Protein AF-A0A6N6PI12-F1 (afdb_monomer_lite)

Secondary structure (DSSP, 8-state):
------------S-TT------HHHHHHHHHHHHTTPPPBHHHHHHHH-S-SEEEEEEEE-SSS-EEEEEEEEEEETTEEEEEEEETTEE-SPPPPTTSPP-S--------PPP---

Sequence (117 aa):
MPASVLFLTLIVGLSACGPRVTNRNIDALNAQIDSGRTLSIKEVESILGQPTRKEARHIEQQTVRELPLVRYAYAQDGQEVELHFIDGKLQNRAVRFGEKAPETAPLKMKAKPEAEK

Structure (mmCIF, N/CA/C/O backbone):
data_AF-A0A6N6PI12-F1
#
_entry.id   AF-A0A6N6PI12-F1
#
loop_
_atom_site.group_PDB
_atom_site.id
_atom_site.type_symbol
_atom_site.label_atom_id
_atom_site.label_alt_id
_atom_site.label_comp_id
_atom_site.label_asym_id
_atom_site.label_entity_id
_atom_site.label_seq_id
_atom_site.pdbx_PDB_ins_code
_atom_site.Cartn_x
_atom_site.Cartn_y
_atom_site.Cartn_z
_atom_site.occupancy
_atom_site.B_iso_or_equiv
_atom_site.auth_seq_id
_atom_site.auth_comp_id
_atom_site.auth_asym_id
_atom_site.auth_atom_id
_atom_site.pdbx_PDB_model_num
ATOM 1 N N . MET A 1 1 ? -42.031 29.393 37.750 1.00 43.47 1 MET A N 1
ATOM 2 C CA . MET A 1 1 ? -42.316 28.830 36.413 1.00 43.47 1 MET A CA 1
ATOM 3 C C . MET A 1 1 ? -40.993 28.385 35.805 1.00 43.47 1 MET A C 1
ATOM 5 O O . MET A 1 1 ? -40.026 29.123 35.957 1.00 43.47 1 MET A O 1
ATOM 9 N N . PRO A 1 2 ? -40.916 27.150 35.287 1.00 49.66 2 PRO A N 1
ATOM 10 C CA . PRO A 1 2 ? -39.669 26.440 35.018 1.00 49.66 2 PRO A CA 1
ATOM 11 C C . PRO A 1 2 ? -39.138 26.710 33.603 1.00 49.66 2 PRO A C 1
ATOM 13 O O . PRO A 1 2 ? -39.833 27.283 32.773 1.00 49.66 2 PRO A O 1
ATOM 16 N N . ALA A 1 3 ? -37.948 26.169 33.337 1.00 49.19 3 ALA A N 1
ATOM 17 C CA . ALA A 1 3 ? -37.440 25.840 32.004 1.00 49.19 3 ALA A CA 1
ATOM 18 C C . ALA A 1 3 ? -36.829 26.987 31.182 1.00 49.19 3 ALA A C 1
ATOM 20 O O . ALA A 1 3 ? -37.225 27.232 30.047 1.00 49.19 3 ALA A O 1
ATOM 21 N N . SER A 1 4 ? -35.769 27.608 31.704 1.00 54.84 4 SER A N 1
ATOM 22 C CA . SER A 1 4 ? -34.815 28.326 30.852 1.00 54.84 4 SER A CA 1
ATOM 23 C C . SER A 1 4 ? -33.584 27.466 30.571 1.00 54.84 4 SER A C 1
ATOM 25 O O . SER A 1 4 ? -32.688 27.339 31.397 1.00 54.84 4 SER A O 1
ATOM 27 N N . VAL A 1 5 ? -33.585 26.916 29.354 1.00 58.25 5 VAL A N 1
ATOM 28 C CA . VAL A 1 5 ? -32.420 26.783 28.467 1.00 58.25 5 VAL A CA 1
ATOM 29 C C . VAL A 1 5 ? -31.285 25.877 28.966 1.00 58.25 5 VAL A C 1
ATOM 31 O O . VAL A 1 5 ? -30.187 26.319 29.283 1.00 58.25 5 VAL A O 1
ATOM 34 N N . LEU A 1 6 ? -31.532 24.567 28.942 1.00 52.59 6 LEU A N 1
ATOM 35 C CA . LEU A 1 6 ? -30.508 23.524 29.069 1.00 52.59 6 LEU A CA 1
ATOM 36 C C . LEU A 1 6 ? -30.448 22.753 27.738 1.00 52.59 6 LEU A C 1
ATOM 38 O O . LEU A 1 6 ? -30.899 21.619 27.641 1.00 52.59 6 LEU A O 1
ATOM 42 N N . PHE A 1 7 ? -30.015 23.419 26.662 1.00 51.41 7 PHE A N 1
ATOM 43 C CA . PHE A 1 7 ? -29.993 22.829 25.314 1.00 51.41 7 PHE A CA 1
ATOM 44 C C . PHE A 1 7 ? -28.861 23.423 24.457 1.00 51.41 7 PHE A C 1
ATOM 46 O O . PHE A 1 7 ? -29.105 24.058 23.439 1.00 51.41 7 PHE A O 1
ATOM 53 N N . LEU A 1 8 ? -27.598 23.287 24.883 1.00 53.69 8 LEU A N 1
ATOM 54 C CA . LEU A 1 8 ? -26.463 23.756 24.067 1.00 53.69 8 LEU A CA 1
ATOM 55 C C . LEU A 1 8 ? -25.168 22.939 24.231 1.00 53.69 8 LEU A C 1
ATOM 57 O O . LEU A 1 8 ? -24.076 23.494 24.206 1.00 53.69 8 LEU A O 1
ATOM 61 N N . THR A 1 9 ? -25.262 21.618 24.413 1.00 54.91 9 THR A N 1
ATOM 62 C CA . THR A 1 9 ? -24.078 20.748 24.605 1.00 54.91 9 THR A CA 1
ATOM 63 C C . THR A 1 9 ? -24.017 19.525 23.683 1.00 54.91 9 THR A C 1
ATOM 65 O O . THR A 1 9 ? -23.199 18.641 23.911 1.00 54.91 9 THR A O 1
ATOM 68 N N . LEU A 1 10 ? -24.822 19.457 22.614 1.00 53.62 10 LEU A N 1
ATOM 69 C CA . LEU A 1 10 ? -24.953 18.238 21.798 1.00 53.62 10 LEU A CA 1
ATOM 70 C C . LEU A 1 10 ? -24.531 18.384 20.321 1.00 53.62 10 LEU A C 1
ATOM 72 O O . LEU A 1 10 ? -25.182 17.821 19.448 1.00 53.62 10 LEU A O 1
ATOM 76 N N . ILE A 1 11 ? -23.470 19.140 20.004 1.00 58.47 11 ILE A N 1
ATOM 77 C CA . ILE A 1 11 ? -22.948 19.229 18.616 1.00 58.47 11 ILE A CA 1
ATOM 78 C C . ILE A 1 11 ? -21.410 19.163 18.561 1.00 58.47 11 ILE A C 1
ATOM 80 O O . ILE A 1 11 ? -20.760 19.918 17.846 1.00 58.47 11 ILE A O 1
ATOM 84 N N . VAL A 1 12 ? -20.792 18.247 19.308 1.00 58.78 12 VAL A N 1
ATOM 85 C CA . VAL A 1 12 ? -19.371 17.909 19.111 1.00 58.78 12 VAL A CA 1
ATOM 86 C C . VAL A 1 12 ? -19.248 16.392 19.086 1.00 58.78 12 VAL A C 1
ATOM 88 O O . VAL A 1 12 ? -19.198 15.762 20.135 1.00 58.78 12 VAL A O 1
ATOM 91 N N . GLY A 1 13 ? -19.260 15.772 17.903 1.00 54.62 13 GLY A N 1
ATOM 92 C CA . GLY A 1 13 ? -19.120 14.312 17.862 1.00 54.62 13 GLY A CA 1
ATOM 93 C C . GLY A 1 13 ? -19.041 13.598 16.517 1.00 54.62 13 GLY A C 1
ATOM 94 O O . GLY A 1 13 ? -19.068 12.375 16.530 1.00 54.62 13 GLY A O 1
ATOM 95 N N . LEU A 1 14 ? -18.962 14.278 15.364 1.00 53.06 14 LEU A N 1
ATOM 96 C CA . LEU A 1 14 ? -19.047 13.578 14.065 1.00 53.06 14 LEU A CA 1
ATOM 97 C C . LEU A 1 14 ? -17.933 13.886 13.052 1.00 53.06 14 LEU A C 1
ATOM 99 O O . LEU A 1 14 ? -17.950 13.345 11.951 1.00 53.06 14 LEU A O 1
ATOM 103 N N . SER A 1 15 ? -16.906 14.658 13.408 1.00 51.28 15 SER A N 1
ATOM 104 C CA . SER A 1 15 ? -15.856 15.041 12.446 1.00 51.28 15 SER A CA 1
ATOM 105 C C . SER A 1 15 ? -14.732 14.007 12.247 1.00 51.28 15 SER A C 1
ATOM 107 O O . SER A 1 15 ? -13.728 14.333 11.626 1.00 51.28 15 SER A O 1
ATOM 109 N N . ALA A 1 16 ? -14.864 12.769 12.740 1.00 53.25 16 ALA A N 1
ATOM 110 C CA . ALA A 1 16 ? -13.831 11.728 12.599 1.00 53.25 16 ALA A CA 1
ATOM 111 C C . ALA A 1 16 ? -14.095 10.719 11.457 1.00 53.25 16 ALA A C 1
ATOM 113 O O . ALA A 1 16 ? -13.508 9.640 11.441 1.00 53.25 16 ALA A O 1
ATOM 114 N N . CYS A 1 17 ? -14.961 11.040 10.487 1.00 60.94 17 CYS A N 1
ATOM 115 C CA . CYS A 1 17 ? -15.155 10.225 9.277 1.00 60.94 17 CYS A CA 1
ATOM 116 C C . CYS A 1 17 ? -14.072 10.519 8.224 1.00 60.94 17 CYS A C 1
ATOM 118 O O . CYS A 1 17 ? -14.355 11.034 7.144 1.00 60.94 17 CYS A O 1
ATOM 120 N N . GLY A 1 18 ? -12.814 10.220 8.547 1.00 63.22 18 GLY A N 1
ATOM 121 C CA . GLY A 1 18 ? -11.768 10.113 7.530 1.00 63.22 18 GLY A CA 1
ATOM 122 C C . GLY A 1 18 ? -11.960 8.849 6.677 1.00 63.22 18 GLY A C 1
ATOM 123 O O . GLY A 1 18 ? -12.605 7.900 7.137 1.00 63.22 18 GLY A O 1
ATOM 124 N N . PRO A 1 19 ? -11.423 8.802 5.445 1.00 67.56 19 PRO A N 1
ATOM 125 C CA . PRO A 1 19 ? -11.414 7.579 4.646 1.00 67.56 19 PRO A CA 1
ATOM 126 C C . PRO A 1 19 ? -10.745 6.452 5.442 1.00 67.56 19 PRO A C 1
ATOM 128 O O . PRO A 1 19 ? -9.613 6.591 5.903 1.00 67.56 19 PRO A O 1
ATOM 131 N N . ARG A 1 20 ? -11.482 5.356 5.646 1.00 79.69 20 ARG A N 1
ATOM 132 C CA . ARG A 1 20 ? -11.064 4.231 6.484 1.00 79.69 20 ARG A CA 1
ATOM 133 C C . ARG A 1 20 ? -10.632 3.063 5.604 1.00 79.69 20 ARG A C 1
ATOM 135 O O . ARG A 1 20 ? -11.416 2.576 4.792 1.00 79.69 20 ARG A O 1
ATOM 142 N N . VAL A 1 21 ? -9.406 2.599 5.797 1.00 85.62 21 VAL A N 1
ATOM 143 C CA . VAL A 1 21 ? -8.863 1.394 5.173 1.00 85.62 21 VAL A CA 1
ATOM 144 C C . VAL A 1 21 ? -9.219 0.186 6.030 1.00 85.62 21 VAL A C 1
ATOM 146 O O . VAL A 1 21 ? -8.983 0.146 7.236 1.00 85.62 21 VAL A O 1
ATOM 1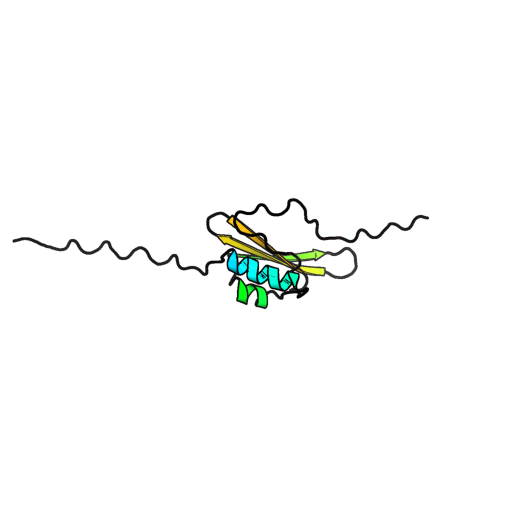49 N N . THR A 1 22 ? -9.809 -0.833 5.418 1.00 87.56 22 THR A N 1
ATOM 150 C CA . THR A 1 22 ? -10.144 -2.078 6.119 1.00 87.56 22 THR A CA 1
ATOM 151 C C . THR A 1 22 ? -9.281 -3.231 5.624 1.00 87.56 22 THR A C 1
ATOM 153 O O . THR A 1 22 ? -8.790 -3.212 4.494 1.00 87.56 22 THR A O 1
ATOM 156 N N . ASN A 1 23 ? -9.161 -4.293 6.426 1.00 87.69 23 ASN A N 1
ATOM 157 C CA . ASN A 1 23 ? -8.500 -5.530 5.992 1.00 87.69 23 ASN A CA 1
ATOM 158 C C . ASN A 1 23 ? -9.140 -6.118 4.725 1.00 87.69 23 ASN A C 1
ATOM 160 O O . ASN A 1 23 ? -8.446 -6.711 3.910 1.00 87.69 23 ASN A O 1
ATOM 164 N N . ARG A 1 24 ? -10.432 -5.862 4.485 1.00 87.06 24 ARG A N 1
ATOM 165 C CA . ARG A 1 24 ? -11.103 -6.259 3.243 1.00 87.06 24 ARG A CA 1
ATOM 166 C C . ARG A 1 24 ? -10.570 -5.507 2.018 1.00 87.06 24 ARG A C 1
ATOM 168 O O . ARG A 1 24 ? -10.480 -6.094 0.944 1.00 87.06 24 ARG A O 1
ATOM 175 N N . ASN A 1 25 ? -10.209 -4.230 2.161 1.00 88.94 25 ASN A N 1
ATOM 176 C CA . ASN A 1 25 ? -9.563 -3.470 1.086 1.00 88.94 25 ASN A CA 1
ATOM 177 C C . ASN A 1 25 ? -8.151 -4.008 0.813 1.00 88.94 25 ASN A C 1
ATOM 179 O O . ASN A 1 25 ? -7.764 -4.158 -0.344 1.00 88.94 25 ASN A O 1
ATOM 183 N N . ILE A 1 26 ? -7.417 -4.353 1.875 1.00 89.88 26 ILE A N 1
ATOM 184 C CA . ILE A 1 26 ? -6.087 -4.977 1.792 1.00 89.88 26 ILE A CA 1
ATOM 185 C C . ILE A 1 26 ? -6.165 -6.337 1.087 1.00 89.88 26 ILE A C 1
ATOM 187 O O . ILE A 1 26 ? -5.352 -6.631 0.216 1.00 89.88 26 ILE A O 1
ATOM 191 N N . ASP A 1 27 ? -7.181 -7.139 1.390 1.00 90.81 27 ASP A N 1
ATOM 192 C CA . ASP A 1 27 ? -7.403 -8.426 0.731 1.00 90.81 27 ASP A CA 1
ATOM 193 C C . ASP A 1 27 ? -7.727 -8.270 -0.752 1.00 90.81 27 ASP A C 1
ATOM 195 O O . ASP A 1 27 ? -7.193 -9.003 -1.582 1.00 90.81 27 ASP A O 1
ATOM 199 N N . ALA A 1 28 ? -8.561 -7.288 -1.102 1.00 89.69 28 ALA A N 1
ATOM 200 C CA . ALA A 1 28 ? -8.874 -6.987 -2.494 1.00 89.69 28 ALA A CA 1
ATOM 201 C C . ALA A 1 28 ? -7.627 -6.539 -3.273 1.00 89.69 28 ALA A C 1
ATOM 203 O O . ALA A 1 28 ? -7.443 -6.943 -4.422 1.00 89.69 28 ALA A O 1
ATOM 204 N N . LEU A 1 29 ? -6.755 -5.747 -2.642 1.00 90.88 29 LEU A N 1
ATOM 205 C CA . LEU A 1 29 ? -5.460 -5.364 -3.199 1.00 90.88 29 LEU A CA 1
ATOM 206 C C . LEU A 1 29 ? -4.566 -6.594 -3.420 1.00 90.88 29 LEU A C 1
ATOM 208 O O . LEU A 1 29 ? -4.058 -6.806 -4.521 1.00 90.88 29 LEU A O 1
ATOM 212 N N . ASN A 1 30 ? -4.401 -7.424 -2.388 1.00 90.50 30 ASN A N 1
ATOM 213 C CA . ASN A 1 30 ? -3.540 -8.603 -2.432 1.00 90.50 30 ASN A CA 1
ATOM 214 C C . ASN A 1 30 ? -4.024 -9.634 -3.456 1.00 90.50 30 ASN A C 1
ATOM 216 O O . ASN A 1 30 ? -3.203 -10.189 -4.177 1.00 90.50 30 ASN A O 1
ATOM 220 N N . ALA A 1 31 ? -5.335 -9.826 -3.609 1.00 89.12 31 ALA A N 1
ATOM 221 C CA . ALA A 1 31 ? -5.891 -10.709 -4.632 1.00 89.12 31 ALA A CA 1
ATOM 222 C C . ALA A 1 31 ? -5.484 -10.287 -6.059 1.00 89.12 31 ALA A C 1
ATOM 224 O O . ALA A 1 31 ? -5.234 -11.138 -6.914 1.00 89.12 31 ALA A O 1
ATOM 225 N N . GLN A 1 32 ? -5.369 -8.980 -6.325 1.00 88.19 32 GLN A N 1
ATOM 226 C CA . GLN A 1 32 ? -4.896 -8.493 -7.624 1.00 88.19 32 GLN A CA 1
ATOM 227 C C . GLN A 1 32 ? -3.398 -8.755 -7.822 1.00 88.19 32 GLN A C 1
ATOM 229 O O . GLN A 1 32 ? -2.998 -9.187 -8.903 1.00 88.19 32 GLN A O 1
ATOM 234 N N . ILE A 1 33 ? -2.580 -8.576 -6.783 1.00 87.44 33 ILE A N 1
ATOM 235 C CA . ILE A 1 33 ? -1.147 -8.912 -6.825 1.00 87.44 33 ILE A CA 1
ATOM 236 C C . ILE A 1 33 ? -0.957 -10.418 -7.058 1.00 87.44 33 ILE A C 1
ATOM 238 O O . ILE A 1 33 ? -0.133 -10.825 -7.875 1.00 87.44 33 ILE A O 1
ATOM 242 N N . ASP A 1 34 ? -1.771 -11.243 -6.402 1.00 86.19 34 ASP A N 1
ATOM 243 C CA . ASP A 1 34 ? -1.716 -12.707 -6.478 1.00 86.19 34 ASP A CA 1
ATOM 244 C C . ASP A 1 34 ? -2.134 -13.247 -7.842 1.00 86.19 34 ASP A C 1
ATOM 246 O O . ASP A 1 34 ? -1.637 -14.284 -8.276 1.00 86.19 34 ASP A O 1
ATOM 250 N N . SER A 1 35 ?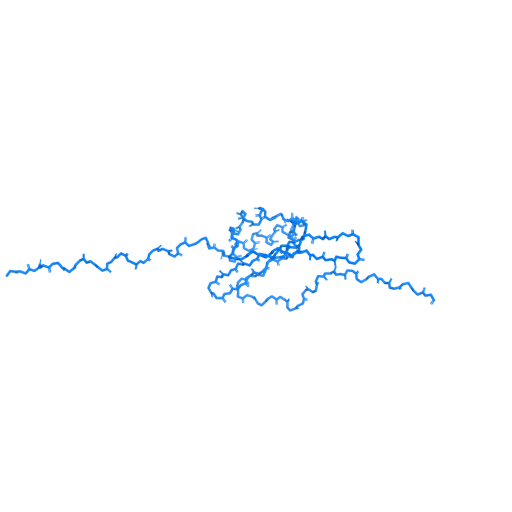 -2.969 -12.498 -8.565 1.00 87.06 35 SER A N 1
ATOM 251 C CA . SER A 1 35 ? -3.269 -12.764 -9.975 1.00 87.06 35 SER A CA 1
ATOM 252 C C . SER A 1 35 ? -2.103 -12.443 -10.927 1.00 87.06 35 SER A C 1
ATOM 254 O O . SER A 1 35 ? -2.227 -12.617 -12.137 1.00 87.06 35 SER A O 1
ATOM 256 N N . GLY A 1 36 ? -0.969 -11.964 -10.401 1.00 81.81 36 GLY A N 1
ATOM 257 C CA . GLY A 1 36 ? 0.219 -11.587 -11.167 1.00 81.81 36 GLY A CA 1
ATOM 258 C C . GLY A 1 36 ? 0.174 -10.167 -11.732 1.00 81.81 36 GLY A C 1
ATOM 259 O O . GLY A 1 36 ? 1.039 -9.803 -12.530 1.00 81.81 36 GLY A O 1
ATOM 260 N N . ARG A 1 37 ? -0.811 -9.344 -11.345 1.00 85.75 37 ARG A N 1
ATOM 261 C CA . ARG A 1 37 ? -0.890 -7.946 -11.787 1.00 85.75 37 ARG A CA 1
ATOM 262 C C . ARG A 1 37 ? 0.001 -7.067 -10.923 1.00 85.75 37 ARG A C 1
ATOM 264 O O . ARG A 1 37 ? -0.012 -7.138 -9.699 1.00 85.75 37 ARG A O 1
ATOM 271 N N . THR A 1 38 ? 0.741 -6.178 -11.571 1.00 86.25 38 THR A N 1
ATOM 272 C CA . THR A 1 38 ? 1.459 -5.107 -10.884 1.00 86.25 38 THR A CA 1
ATOM 273 C C . THR A 1 38 ? 0.572 -3.874 -10.813 1.00 86.25 38 THR A C 1
ATOM 275 O O . THR A 1 38 ? 0.124 -3.392 -11.850 1.00 86.25 38 THR A O 1
ATOM 278 N N . LEU A 1 39 ? 0.333 -3.364 -9.607 1.00 90.06 39 LEU A N 1
ATOM 279 C CA . LEU A 1 39 ? -0.549 -2.220 -9.389 1.00 90.06 39 LEU A CA 1
ATOM 280 C C . LEU A 1 39 ? 0.233 -0.911 -9.381 1.00 90.06 39 LEU A C 1
ATOM 282 O O . LEU A 1 39 ? 1.287 -0.802 -8.749 1.00 90.06 39 LEU A O 1
ATOM 286 N N . SER A 1 40 ? -0.298 0.088 -10.072 1.00 91.50 40 SER A N 1
ATOM 287 C CA . SER A 1 40 ? 0.193 1.460 -10.023 1.00 91.50 40 SER A CA 1
ATOM 288 C C . SER A 1 40 ? -0.280 2.181 -8.762 1.00 91.50 40 SER A C 1
ATOM 290 O O . SER A 1 40 ? -1.289 1.818 -8.159 1.00 91.50 40 SER A O 1
ATOM 292 N N . ILE A 1 41 ? 0.407 3.265 -8.396 1.00 89.44 41 ILE A N 1
ATOM 293 C CA . ILE A 1 41 ? 0.024 4.131 -7.265 1.00 89.44 41 ILE A CA 1
ATOM 294 C C . ILE A 1 41 ? -1.462 4.525 -7.317 1.00 89.44 41 ILE A C 1
ATOM 296 O O . ILE A 1 41 ? -2.160 4.416 -6.314 1.00 89.44 41 ILE A O 1
ATOM 300 N N . LYS A 1 42 ? -1.966 4.924 -8.492 1.00 90.12 42 LYS A N 1
ATOM 301 C CA . LYS A 1 42 ? -3.364 5.351 -8.657 1.00 90.12 42 LYS A CA 1
ATOM 302 C C . LYS A 1 42 ? -4.360 4.209 -8.455 1.00 90.12 42 LYS A C 1
ATOM 304 O O . LYS A 1 42 ? -5.433 4.427 -7.904 1.00 90.12 42 LYS A O 1
ATOM 309 N N . GLU A 1 43 ? -4.016 2.997 -8.887 1.00 90.25 43 GLU A N 1
ATOM 310 C CA . GLU A 1 43 ? -4.859 1.818 -8.658 1.00 90.25 43 GLU A CA 1
ATOM 311 C C . GLU A 1 43 ? -4.915 1.477 -7.169 1.00 90.25 43 GLU A C 1
ATOM 313 O O . GLU A 1 43 ? -5.996 1.226 -6.641 1.00 90.25 43 GLU A O 1
ATOM 318 N N . VAL A 1 44 ? -3.786 1.562 -6.461 1.00 90.75 44 VAL A N 1
ATOM 319 C CA . VAL A 1 44 ? -3.769 1.379 -5.004 1.00 90.75 44 VAL A CA 1
ATOM 320 C C . VAL A 1 44 ? -4.604 2.450 -4.303 1.00 90.75 44 VAL A C 1
ATOM 322 O O . VAL A 1 44 ? -5.437 2.112 -3.464 1.00 90.75 44 VAL A O 1
ATOM 325 N N . GLU A 1 45 ? -4.456 3.721 -4.684 1.00 90.56 45 GLU A N 1
ATOM 326 C CA . GLU A 1 45 ? -5.269 4.825 -4.155 1.00 90.56 45 GLU A CA 1
ATOM 327 C C . GLU A 1 45 ? -6.764 4.636 -4.445 1.00 90.56 45 GLU A C 1
ATOM 329 O O . GLU A 1 45 ? -7.597 5.021 -3.630 1.00 90.56 45 GLU A O 1
ATOM 334 N N . SER A 1 46 ? -7.132 3.997 -5.559 1.00 89.94 46 SER A N 1
ATOM 335 C CA . SER A 1 46 ? -8.537 3.690 -5.856 1.00 89.94 46 SER A CA 1
ATOM 336 C C . SER A 1 46 ? -9.130 2.592 -4.961 1.00 89.94 46 SER A C 1
ATOM 338 O O . SER A 1 46 ? -10.339 2.573 -4.743 1.00 89.94 46 SER A O 1
ATOM 340 N N . ILE A 1 47 ? -8.294 1.694 -4.424 1.00 89.06 47 ILE A N 1
ATOM 341 C CA . ILE A 1 47 ? -8.721 0.556 -3.591 1.00 89.06 47 ILE A CA 1
ATOM 342 C C . ILE A 1 47 ? -8.662 0.905 -2.099 1.00 89.06 47 ILE A C 1
ATOM 344 O O . ILE A 1 47 ? -9.576 0.563 -1.343 1.00 89.06 47 ILE A O 1
ATOM 348 N N . LEU A 1 48 ? -7.571 1.547 -1.673 1.00 88.88 48 LEU A N 1
ATOM 349 C CA . LEU A 1 48 ? -7.291 1.875 -0.274 1.00 88.88 48 LEU A CA 1
ATOM 350 C C . LEU A 1 48 ? -7.608 3.333 0.078 1.00 88.88 48 LEU A C 1
ATOM 352 O O . LEU A 1 48 ? -7.677 3.668 1.253 1.00 88.88 48 LEU A O 1
ATOM 356 N N . GLY A 1 49 ? -7.793 4.214 -0.903 1.00 88.12 49 GLY A N 1
ATOM 357 C CA . GLY A 1 49 ? -7.864 5.653 -0.666 1.00 88.12 49 GLY A CA 1
ATOM 358 C C . GLY A 1 49 ? -6.485 6.298 -0.500 1.00 88.12 49 GLY A C 1
ATOM 359 O O . GLY A 1 49 ? -5.435 5.696 -0.760 1.00 88.12 49 GLY A O 1
ATOM 360 N N . GLN A 1 50 ? -6.493 7.563 -0.073 1.00 88.06 50 GLN A N 1
ATOM 361 C CA . GLN A 1 50 ? -5.263 8.323 0.141 1.00 88.06 50 GLN A CA 1
ATOM 362 C C . GLN A 1 50 ? -4.480 7.789 1.351 1.00 88.06 50 GLN A C 1
ATOM 364 O O . GLN A 1 50 ? -5.091 7.461 2.371 1.00 88.06 50 GLN A O 1
ATOM 369 N N . PRO A 1 51 ? -3.140 7.711 1.265 1.00 87.62 51 PRO A N 1
ATOM 370 C CA . PRO A 1 51 ? -2.317 7.297 2.391 1.00 87.62 51 PRO A CA 1
ATOM 371 C C . PRO A 1 51 ? -2.303 8.361 3.488 1.00 87.62 51 PRO A C 1
ATOM 373 O O . PRO A 1 51 ? -2.397 9.559 3.220 1.00 87.62 51 PRO A O 1
ATOM 376 N N . THR A 1 52 ? -2.101 7.928 4.730 1.00 85.94 52 THR A N 1
ATOM 377 C CA . THR A 1 52 ? -1.892 8.835 5.864 1.00 85.94 52 THR A CA 1
ATOM 378 C C . THR A 1 52 ? -0.573 9.591 5.722 1.00 85.94 52 THR A C 1
ATOM 380 O O . THR A 1 52 ? -0.489 10.769 6.065 1.00 85.94 52 THR A O 1
ATOM 383 N N . ARG A 1 53 ? 0.470 8.918 5.218 1.00 84.88 53 ARG A N 1
ATOM 384 C CA . ARG A 1 53 ? 1.786 9.512 4.960 1.00 84.88 53 ARG A CA 1
ATOM 385 C C . ARG A 1 53 ? 2.362 9.020 3.641 1.00 84.88 53 ARG A C 1
ATOM 387 O O . ARG A 1 53 ? 2.192 7.863 3.262 1.00 84.88 53 ARG A O 1
ATOM 394 N N . LYS A 1 54 ? 3.081 9.910 2.961 1.00 86.50 54 LYS A N 1
ATOM 395 C CA . LYS A 1 54 ? 3.776 9.640 1.703 1.00 86.50 54 LYS A CA 1
ATOM 396 C C . LYS A 1 54 ? 5.217 10.118 1.809 1.00 86.50 54 LYS A C 1
ATOM 398 O O . LYS A 1 54 ? 5.452 11.301 2.033 1.00 86.50 54 LYS A O 1
ATOM 403 N N . GLU A 1 55 ? 6.163 9.215 1.582 1.00 84.56 55 GLU A N 1
ATOM 404 C CA . GLU A 1 55 ? 7.584 9.540 1.450 1.00 84.56 55 GLU A CA 1
ATOM 405 C C . GLU A 1 55 ? 8.065 9.169 0.048 1.00 84.56 55 GLU A C 1
ATOM 407 O O . GLU A 1 55 ? 7.882 8.038 -0.389 1.00 84.56 55 GLU A O 1
ATOM 412 N N . ALA A 1 56 ? 8.704 10.097 -0.659 1.00 80.44 56 ALA A N 1
ATOM 413 C CA . ALA A 1 56 ? 9.379 9.810 -1.921 1.00 80.44 56 ALA A CA 1
ATOM 414 C C . ALA A 1 56 ? 10.893 9.908 -1.708 1.00 80.44 56 ALA A C 1
ATOM 416 O O . ALA A 1 56 ? 11.384 10.911 -1.192 1.00 80.44 56 ALA A O 1
ATOM 417 N N . ARG A 1 57 ? 11.628 8.863 -2.084 1.00 75.62 57 ARG A N 1
ATOM 418 C CA . ARG A 1 57 ? 13.092 8.798 -2.040 1.00 75.62 57 ARG A CA 1
ATOM 419 C C . ARG A 1 57 ? 13.613 8.268 -3.369 1.00 75.62 57 ARG A C 1
ATOM 421 O O . ARG A 1 57 ? 12.945 7.484 -4.030 1.00 75.62 57 ARG A O 1
ATOM 428 N N . HIS A 1 58 ? 14.818 8.661 -3.747 1.00 68.44 58 HIS A N 1
ATOM 429 C CA . HIS A 1 58 ? 15.513 8.061 -4.883 1.00 68.44 58 HIS A CA 1
ATOM 430 C C . HIS A 1 58 ? 16.435 6.979 -4.325 1.00 68.44 58 HIS A C 1
ATOM 432 O O . HIS A 1 58 ? 17.175 7.244 -3.377 1.00 68.44 58 HIS A O 1
ATOM 438 N N . ILE A 1 59 ? 16.336 5.749 -4.836 1.00 64.56 59 ILE A N 1
ATOM 439 C CA . ILE A 1 59 ? 17.298 4.699 -4.488 1.00 64.56 59 ILE A CA 1
ATOM 440 C C . ILE A 1 59 ? 18.318 4.633 -5.615 1.00 64.56 59 ILE A C 1
ATOM 442 O O . ILE A 1 59 ? 17.959 4.383 -6.769 1.00 64.56 59 ILE A O 1
ATOM 446 N N . GLU A 1 60 ? 19.588 4.809 -5.269 1.00 55.53 60 GLU A N 1
ATOM 447 C CA . GLU A 1 60 ? 20.688 4.490 -6.167 1.00 55.53 60 GLU A CA 1
ATOM 448 C C . GLU A 1 60 ? 20.814 2.966 -6.262 1.00 55.53 60 GLU A C 1
ATOM 450 O O . GLU A 1 60 ? 21.299 2.294 -5.349 1.00 55.53 60 GLU A O 1
ATOM 455 N N . GLN A 1 61 ? 20.336 2.381 -7.361 1.00 58.84 61 GLN A N 1
ATOM 456 C CA . GLN A 1 61 ? 20.702 1.010 -7.692 1.00 58.84 61 GLN A CA 1
ATOM 457 C C . GLN A 1 61 ? 22.107 1.028 -8.295 1.00 58.84 61 GLN A C 1
ATOM 459 O O . GLN A 1 61 ? 22.354 1.758 -9.252 1.00 58.84 61 GLN A O 1
ATOM 464 N N . GLN A 1 62 ? 23.013 0.182 -7.785 1.00 56.00 62 GLN A N 1
ATOM 465 C CA . GLN A 1 62 ? 24.432 0.083 -8.192 1.00 56.00 62 GLN A CA 1
ATOM 466 C C . GLN A 1 62 ? 24.669 -0.285 -9.677 1.00 56.00 62 GLN A C 1
ATOM 468 O O . GLN A 1 62 ? 25.797 -0.510 -10.103 1.00 56.00 62 GLN A O 1
ATOM 473 N N . THR A 1 63 ? 23.623 -0.306 -10.501 1.00 54.97 63 THR A N 1
ATOM 474 C CA . THR A 1 63 ? 23.690 -0.514 -11.944 1.00 54.97 63 THR A CA 1
ATOM 475 C C . THR A 1 63 ? 22.739 0.466 -12.648 1.00 54.97 63 THR A C 1
ATOM 477 O O . THR A 1 63 ? 21.592 0.157 -12.945 1.00 54.97 63 THR A O 1
ATOM 480 N N . VAL A 1 64 ? 23.265 1.658 -12.947 1.00 55.44 64 VAL A N 1
ATOM 481 C CA . VAL A 1 64 ? 22.905 2.548 -14.075 1.00 55.44 64 VAL A CA 1
ATOM 482 C C . VAL A 1 64 ? 21.606 3.381 -13.995 1.00 55.44 64 VAL A C 1
ATOM 484 O O . VAL A 1 64 ? 21.491 4.333 -14.765 1.00 55.44 64 VAL A O 1
ATOM 487 N N . ARG A 1 65 ? 20.648 3.148 -13.087 1.00 59.69 65 ARG A N 1
ATOM 488 C CA . ARG A 1 65 ? 19.457 4.029 -12.977 1.00 59.69 65 ARG A CA 1
ATOM 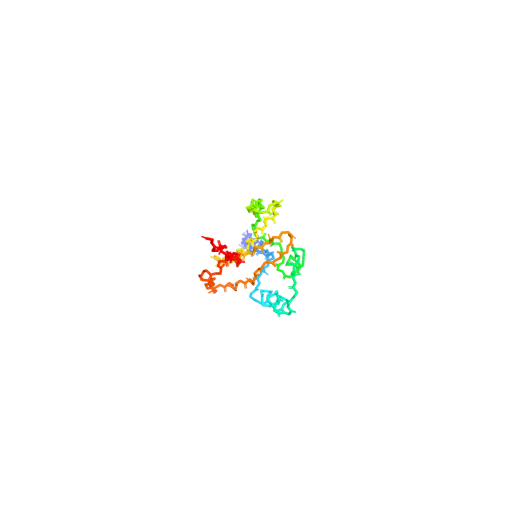489 C C . ARG A 1 65 ? 19.024 4.303 -11.537 1.00 59.69 65 ARG A C 1
ATOM 491 O O . ARG A 1 65 ? 18.738 3.377 -10.784 1.00 59.69 65 ARG A O 1
ATOM 498 N N . GLU A 1 66 ? 18.911 5.586 -11.194 1.00 63.06 66 GLU A N 1
ATOM 499 C CA . GLU A 1 66 ? 18.140 6.050 -10.039 1.00 63.06 66 GLU A CA 1
ATOM 500 C C . GLU A 1 66 ? 16.667 5.707 -10.274 1.00 63.06 66 GLU A C 1
ATOM 502 O O . GLU A 1 66 ? 16.072 6.136 -11.266 1.00 63.06 66 GLU A O 1
ATOM 507 N N . LEU A 1 67 ? 16.078 4.904 -9.387 1.00 72.25 67 LEU A N 1
ATOM 508 C CA . LEU A 1 67 ? 14.654 4.587 -9.455 1.00 72.25 67 LEU A CA 1
ATOM 509 C C . LEU A 1 67 ? 13.905 5.333 -8.348 1.00 72.25 67 LEU A C 1
ATOM 511 O O . LEU A 1 67 ? 14.335 5.299 -7.187 1.00 72.25 67 LEU A O 1
ATOM 515 N N . PRO A 1 68 ? 12.768 5.976 -8.669 1.00 78.12 68 PRO A N 1
ATOM 516 C CA . PRO A 1 68 ? 11.944 6.616 -7.660 1.00 78.12 68 PRO A CA 1
ATOM 517 C C . PRO A 1 68 ? 11.292 5.536 -6.789 1.00 78.12 68 PRO A C 1
ATOM 519 O O . PRO A 1 68 ? 10.491 4.728 -7.271 1.00 78.12 68 PRO A O 1
ATOM 522 N N . LEU A 1 69 ? 11.639 5.532 -5.502 1.00 83.44 69 LEU A N 1
ATOM 523 C CA . LEU A 1 69 ? 10.946 4.797 -4.453 1.00 83.44 69 LEU A CA 1
ATOM 524 C C . LEU A 1 69 ? 9.913 5.714 -3.812 1.00 83.44 69 LEU A C 1
ATOM 526 O O . LEU A 1 69 ? 10.223 6.799 -3.328 1.00 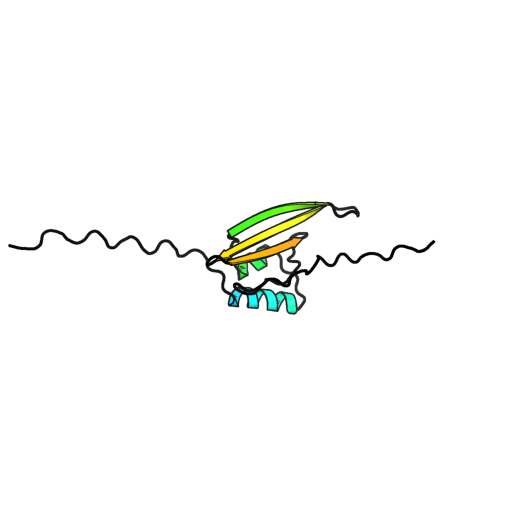83.44 69 LEU A O 1
ATOM 530 N N . VAL A 1 70 ? 8.682 5.242 -3.734 1.00 85.94 70 VAL A N 1
ATOM 531 C CA . VAL A 1 70 ? 7.617 5.916 -3.004 1.00 85.94 70 VAL A CA 1
ATOM 532 C C . VAL A 1 70 ? 7.107 4.968 -1.927 1.00 85.94 70 VAL A C 1
ATOM 534 O O . VAL A 1 70 ? 6.758 3.826 -2.214 1.00 85.94 70 VAL A O 1
ATOM 537 N N . ARG A 1 71 ? 7.088 5.426 -0.676 1.00 88.50 71 ARG A N 1
ATOM 538 C CA . ARG A 1 71 ? 6.549 4.706 0.479 1.00 88.50 71 ARG A CA 1
ATOM 539 C C . ARG A 1 71 ? 5.224 5.339 0.872 1.00 88.50 71 ARG A C 1
ATOM 541 O O . ARG A 1 71 ? 5.166 6.545 1.118 1.00 88.50 71 ARG A O 1
ATOM 548 N N . TYR A 1 72 ? 4.163 4.543 0.892 1.00 89.62 72 TYR A N 1
ATOM 549 C CA . TYR A 1 72 ? 2.848 4.955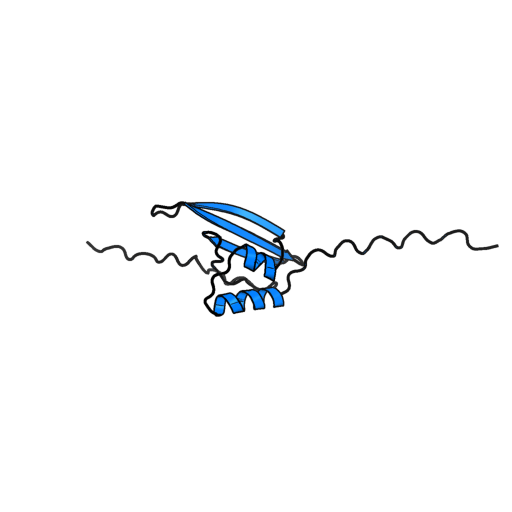 1.379 1.00 89.62 72 TYR A CA 1
ATOM 550 C C . TYR A 1 72 ? 2.606 4.277 2.716 1.00 89.62 72 TYR A C 1
ATOM 552 O O . TYR A 1 72 ? 2.720 3.059 2.801 1.00 89.62 72 TYR A O 1
ATOM 560 N N . ALA A 1 73 ? 2.255 5.055 3.732 1.00 87.94 73 ALA A N 1
ATOM 561 C CA . ALA A 1 73 ? 1.887 4.536 5.037 1.00 87.94 73 ALA A CA 1
ATOM 562 C C . ALA A 1 73 ? 0.408 4.815 5.306 1.00 87.94 73 ALA A C 1
ATOM 564 O O . ALA A 1 73 ? -0.054 5.956 5.200 1.00 87.94 73 ALA A O 1
ATOM 565 N N . TYR A 1 74 ? -0.320 3.765 5.664 1.00 87.81 74 TYR A N 1
ATOM 566 C CA . TYR A 1 74 ? -1.713 3.811 6.083 1.00 87.81 74 TYR A CA 1
ATOM 567 C C . TYR A 1 74 ? -1.755 3.505 7.574 1.00 87.81 74 TYR A C 1
ATOM 569 O O . TYR A 1 74 ? -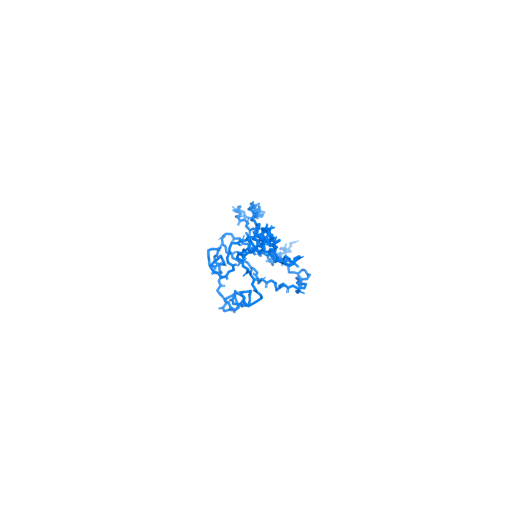1.498 2.373 7.975 1.00 87.81 74 TYR A O 1
ATOM 577 N N . ALA A 1 75 ? -2.043 4.515 8.392 1.00 85.50 75 ALA A N 1
ATOM 578 C CA . ALA A 1 75 ? -2.124 4.372 9.838 1.00 85.50 75 ALA A CA 1
ATOM 579 C C . ALA A 1 75 ? -3.585 4.417 10.287 1.00 85.50 75 ALA A C 1
ATOM 581 O O . ALA A 1 75 ? -4.310 5.367 9.982 1.00 85.50 75 ALA A O 1
ATOM 582 N N . GLN A 1 76 ? -4.016 3.397 11.023 1.00 82.25 76 GLN A N 1
ATOM 583 C CA . GLN A 1 76 ? -5.377 3.285 11.517 1.00 82.25 76 GLN A CA 1
ATOM 584 C C . GLN A 1 76 ? -5.424 2.537 12.845 1.00 82.25 76 GLN A C 1
ATOM 586 O O . GLN A 1 76 ? -4.762 1.518 13.006 1.00 82.25 76 GLN A O 1
ATOM 591 N N . ASP A 1 77 ? -6.199 3.052 13.803 1.00 80.75 77 ASP A N 1
ATOM 592 C CA . ASP A 1 77 ? -6.400 2.426 15.119 1.00 80.75 77 ASP A CA 1
ATOM 593 C C . ASP A 1 77 ? -5.073 2.080 15.849 1.00 80.75 77 ASP A C 1
ATOM 595 O O . ASP A 1 77 ? -4.976 1.094 16.575 1.00 80.75 77 ASP A O 1
ATOM 599 N N . GLY A 1 78 ? -4.025 2.892 15.640 1.00 80.00 78 GLY A N 1
ATOM 600 C CA . GLY A 1 78 ? -2.688 2.695 16.221 1.00 80.00 78 GLY A CA 1
ATOM 601 C C . GLY A 1 78 ? -1.803 1.671 15.496 1.00 80.00 78 GLY A C 1
ATOM 602 O O . GLY A 1 78 ? -0.703 1.382 15.960 1.00 80.00 78 GLY A O 1
ATOM 603 N N . GLN A 1 79 ? -2.263 1.134 14.368 1.00 83.56 79 GLN A N 1
ATOM 604 C CA . GLN A 1 79 ? -1.542 0.179 13.528 1.00 83.56 79 GLN A CA 1
ATOM 605 C C . GLN A 1 79 ? -1.170 0.824 12.194 1.00 83.56 79 GLN A C 1
ATOM 607 O O . GLN A 1 79 ? -1.907 1.664 11.686 1.00 83.56 79 GLN A O 1
ATOM 612 N N . GLU A 1 80 ? -0.034 0.435 11.618 1.00 85.00 80 GLU A N 1
ATOM 613 C CA . GLU A 1 80 ? 0.472 1.014 10.373 1.00 85.00 80 GLU A CA 1
ATOM 614 C C . GLU A 1 80 ? 0.754 -0.076 9.338 1.00 85.00 80 GLU A C 1
ATOM 616 O O . GLU A 1 80 ? 1.359 -1.104 9.644 1.00 85.00 80 GLU A O 1
ATOM 621 N N . VAL A 1 81 ? 0.299 0.162 8.109 1.00 87.12 81 VAL A N 1
ATOM 622 C CA . VAL A 1 81 ? 0.571 -0.668 6.936 1.00 87.12 81 VAL A CA 1
ATOM 623 C C . VAL A 1 81 ? 1.377 0.161 5.950 1.00 87.12 81 VAL A C 1
ATOM 625 O O . VAL A 1 81 ? 0.918 1.200 5.473 1.00 87.12 81 VAL A O 1
ATOM 628 N N . GLU A 1 82 ? 2.577 -0.313 5.632 1.00 88.44 82 GLU A N 1
ATOM 629 C CA . GLU A 1 82 ? 3.473 0.331 4.678 1.00 88.44 82 GLU A CA 1
ATOM 630 C C . GLU A 1 82 ? 3.445 -0.377 3.321 1.00 88.44 82 GLU A C 1
ATOM 632 O O . GLU A 1 82 ? 3.527 -1.604 3.234 1.00 88.44 82 GLU A O 1
ATOM 637 N N . LEU A 1 83 ? 3.387 0.409 2.247 1.00 88.94 83 LEU A N 1
ATOM 638 C CA . LEU A 1 83 ? 3.489 -0.045 0.865 1.00 88.94 83 LEU A CA 1
ATOM 639 C C . LEU A 1 83 ? 4.688 0.601 0.185 1.00 88.94 83 LEU A C 1
ATOM 641 O O . LEU A 1 83 ? 4.918 1.805 0.311 1.00 88.94 83 LEU A O 1
ATOM 645 N N . HIS A 1 84 ? 5.419 -0.195 -0.590 1.00 88.62 84 HIS A N 1
ATOM 646 C CA . HIS A 1 84 ? 6.585 0.254 -1.341 1.00 88.62 84 HIS A CA 1
ATOM 647 C C . HIS A 1 84 ? 6.321 0.201 -2.840 1.00 88.62 84 HIS A C 1
ATOM 649 O O . HIS A 1 84 ? 6.008 -0.854 -3.399 1.00 88.62 84 HIS A O 1
ATOM 655 N N . PHE A 1 85 ? 6.511 1.343 -3.490 1.00 88.19 85 PHE A N 1
ATOM 656 C CA . PHE A 1 85 ? 6.420 1.502 -4.929 1.00 88.19 85 PHE A CA 1
ATOM 657 C C . PHE A 1 85 ? 7.798 1.812 -5.491 1.00 88.19 85 PHE A C 1
ATOM 659 O O . PHE A 1 85 ? 8.439 2.752 -5.036 1.00 88.19 85 PHE A O 1
ATOM 666 N N . ILE A 1 86 ? 8.231 1.071 -6.502 1.00 85.62 86 ILE A N 1
ATOM 667 C CA . ILE A 1 86 ? 9.443 1.372 -7.273 1.00 85.62 86 ILE A CA 1
ATOM 668 C C . ILE A 1 86 ? 8.994 1.607 -8.708 1.00 85.62 86 ILE A C 1
ATOM 670 O O . ILE A 1 86 ? 8.213 0.812 -9.231 1.00 85.62 86 ILE A O 1
ATOM 674 N N . ASP A 1 87 ? 9.431 2.711 -9.319 1.00 84.38 87 ASP A N 1
ATOM 675 C CA . ASP A 1 87 ? 9.014 3.092 -10.680 1.00 84.38 87 ASP A CA 1
ATOM 676 C C . ASP A 1 87 ? 7.476 3.182 -10.822 1.00 84.38 87 ASP A C 1
ATOM 678 O O . ASP A 1 87 ? 6.861 2.730 -11.786 1.00 84.38 87 ASP A O 1
ATOM 682 N N . GLY A 1 88 ? 6.815 3.689 -9.772 1.00 84.00 88 GLY A N 1
ATOM 683 C CA . GLY A 1 88 ? 5.356 3.840 -9.714 1.00 84.00 88 GLY A CA 1
ATOM 684 C C . GLY A 1 88 ? 4.560 2.540 -9.544 1.00 84.00 88 GLY A C 1
ATOM 685 O O . GLY A 1 88 ? 3.328 2.588 -9.570 1.00 84.00 88 GLY A O 1
ATOM 686 N N . LYS A 1 89 ? 5.234 1.401 -9.348 1.00 87.38 89 LYS A N 1
ATOM 687 C CA . LYS A 1 89 ? 4.643 0.060 -9.258 1.00 87.38 89 LYS A CA 1
ATOM 688 C C . LYS A 1 89 ? 4.810 -0.551 -7.873 1.00 87.38 89 LYS A C 1
ATOM 690 O O . LYS A 1 89 ? 5.924 -0.578 -7.346 1.00 87.38 89 LYS A O 1
ATOM 695 N N . LEU A 1 90 ? 3.721 -1.080 -7.320 1.00 88.31 90 LEU A N 1
ATOM 696 C CA . LEU A 1 90 ? 3.704 -1.772 -6.035 1.00 88.31 90 LEU A CA 1
ATOM 697 C C . LEU A 1 90 ? 4.561 -3.041 -6.105 1.00 88.31 90 LEU A C 1
ATOM 699 O O . LEU A 1 90 ? 4.375 -3.870 -6.994 1.00 88.31 90 LEU A O 1
ATOM 703 N N . GLN A 1 91 ? 5.504 -3.174 -5.175 1.00 84.38 91 GLN A N 1
ATOM 704 C CA . GLN A 1 91 ? 6.494 -4.254 -5.201 1.00 84.38 91 GLN A CA 1
ATOM 705 C C . GLN A 1 91 ? 6.084 -5.479 -4.384 1.00 84.38 91 GLN A C 1
ATOM 707 O O . GLN A 1 91 ? 6.430 -6.598 -4.749 1.00 84.38 91 GLN A O 1
ATOM 712 N N . ASN A 1 92 ? 5.353 -5.275 -3.285 1.00 79.81 92 ASN A N 1
ATOM 713 C CA . ASN A 1 92 ? 5.055 -6.314 -2.303 1.00 79.81 92 ASN A CA 1
ATOM 714 C C . ASN A 1 92 ? 3.573 -6.317 -1.916 1.00 79.81 92 ASN A C 1
ATOM 716 O O . ASN A 1 92 ? 2.875 -5.313 -2.067 1.00 79.81 92 ASN A O 1
ATOM 720 N N . ARG A 1 93 ? 3.124 -7.453 -1.367 1.00 84.69 93 ARG A N 1
ATOM 721 C CA . ARG A 1 93 ? 1.815 -7.576 -0.718 1.00 84.69 93 ARG A CA 1
ATOM 722 C C . ARG A 1 93 ? 1.704 -6.620 0.466 1.00 84.69 93 ARG A C 1
ATOM 724 O O . ARG A 1 93 ? 2.673 -6.402 1.193 1.00 84.69 93 ARG A O 1
ATOM 731 N N . ALA A 1 94 ? 0.499 -6.108 0.670 1.00 85.75 94 ALA A N 1
ATOM 732 C CA . ALA A 1 94 ? 0.148 -5.336 1.846 1.00 85.75 94 ALA A CA 1
ATOM 733 C C . ALA A 1 94 ? -0.110 -6.282 3.025 1.00 85.75 94 ALA A C 1
ATOM 735 O O . ALA A 1 94 ? -0.833 -7.271 2.890 1.00 85.75 94 ALA A O 1
ATOM 736 N N . VAL A 1 95 ? 0.468 -5.977 4.183 1.00 86.06 95 VAL A N 1
ATOM 737 C CA . VAL A 1 95 ? 0.191 -6.698 5.433 1.00 86.06 95 VAL A CA 1
ATOM 738 C C . VAL A 1 95 ? -1.127 -6.181 5.999 1.00 86.06 95 VAL A C 1
ATOM 740 O O . VAL A 1 95 ? -1.409 -4.989 5.902 1.00 86.06 95 VAL A O 1
ATOM 743 N N . ARG A 1 96 ? -1.958 -7.059 6.565 1.00 86.25 96 ARG A N 1
ATOM 744 C CA . ARG A 1 96 ? -3.205 -6.639 7.213 1.00 86.25 96 ARG A CA 1
ATOM 745 C C . ARG A 1 96 ? -2.927 -5.872 8.502 1.00 86.25 96 ARG A C 1
ATOM 747 O O . ARG A 1 96 ? -1.944 -6.124 9.197 1.00 86.25 96 ARG A O 1
ATOM 754 N N . PHE A 1 97 ? -3.851 -4.995 8.871 1.00 82.38 97 PHE A N 1
ATOM 755 C CA . PHE A 1 97 ? -3.843 -4.369 10.187 1.00 82.38 97 PHE A CA 1
ATOM 756 C C . PHE A 1 97 ? -3.952 -5.448 11.273 1.00 82.38 97 PHE A C 1
ATOM 758 O O . PHE A 1 97 ? -4.859 -6.286 11.239 1.00 82.38 97 PHE A O 1
ATOM 765 N N . GLY A 1 98 ? -3.000 -5.437 12.210 1.00 77.44 98 GLY A N 1
ATOM 766 C CA . GLY A 1 98 ? -2.919 -6.373 13.334 1.00 77.44 98 GLY A CA 1
ATOM 767 C C . GLY A 1 98 ? -2.121 -7.641 13.051 1.00 77.44 98 GLY A C 1
ATOM 768 O O . GLY A 1 98 ? -1.848 -8.399 13.980 1.00 77.44 98 GLY A O 1
ATOM 769 N N . GLU A 1 99 ? -1.690 -7.852 11.808 1.00 75.81 99 GLU A N 1
ATOM 770 C CA . GLU A 1 99 ? -0.717 -8.886 11.480 1.00 75.81 99 GLU A CA 1
ATOM 771 C C . GLU A 1 99 ? 0.696 -8.307 11.596 1.00 75.81 99 GLU A C 1
ATOM 773 O O . GLU A 1 99 ? 0.974 -7.186 11.165 1.00 75.81 99 GLU A O 1
ATOM 778 N N . LYS A 1 100 ? 1.616 -9.067 12.200 1.00 62.41 100 LYS A N 1
ATOM 779 C CA . LYS A 1 100 ? 3.034 -8.712 12.125 1.00 62.41 100 LYS A CA 1
ATOM 780 C C . LYS A 1 100 ? 3.453 -8.855 10.669 1.00 62.41 100 LYS A C 1
ATOM 782 O O . LYS A 1 100 ? 3.245 -9.915 10.077 1.00 62.41 100 LYS A O 1
ATOM 787 N N . ALA A 1 101 ? 4.049 -7.803 10.107 1.00 58.25 101 ALA A N 1
ATOM 788 C CA . ALA A 1 101 ? 4.734 -7.928 8.831 1.00 58.25 101 ALA A CA 1
ATOM 789 C C . ALA A 1 101 ? 5.689 -9.123 8.921 1.00 58.25 101 ALA A C 1
ATOM 791 O O . ALA A 1 101 ? 6.329 -9.276 9.968 1.00 58.25 101 ALA A O 1
ATOM 792 N N . PRO A 1 102 ? 5.764 -9.990 7.893 1.00 54.78 102 PRO A N 1
ATOM 793 C CA . PRO A 1 102 ? 6.761 -11.042 7.889 1.00 54.78 102 PRO A CA 1
ATOM 794 C C . PRO A 1 102 ? 8.114 -10.363 8.081 1.00 54.78 102 PRO A C 1
ATOM 796 O O . PRO A 1 102 ? 8.545 -9.559 7.251 1.00 54.78 102 PRO A O 1
ATOM 799 N N . GLU A 1 103 ? 8.720 -10.622 9.238 1.00 48.00 103 GLU A N 1
ATOM 800 C CA . GLU A 1 103 ? 10.066 -10.191 9.567 1.00 48.00 103 GLU A CA 1
ATOM 801 C C . GLU A 1 103 ? 10.930 -10.666 8.400 1.00 48.00 103 GLU A C 1
ATOM 803 O O . GLU A 1 103 ? 10.974 -11.856 8.093 1.00 48.00 103 GLU A O 1
ATOM 808 N N . THR A 1 104 ? 11.518 -9.728 7.659 1.00 45.75 104 THR A N 1
ATOM 809 C CA . THR A 1 104 ? 12.324 -9.994 6.459 1.00 45.75 104 THR A CA 1
ATOM 810 C C . THR A 1 104 ? 11.604 -10.684 5.286 1.00 45.75 104 THR A C 1
ATOM 812 O O . THR A 1 104 ? 11.809 -11.856 4.992 1.00 45.75 104 THR A O 1
ATOM 815 N N . ALA A 1 105 ? 10.922 -9.898 4.451 1.00 41.59 105 ALA A N 1
ATOM 816 C CA . ALA A 1 105 ? 11.151 -10.044 3.014 1.00 41.59 105 ALA A CA 1
ATOM 817 C C . ALA A 1 105 ? 12.204 -8.995 2.632 1.00 41.59 105 ALA A C 1
ATOM 819 O O . ALA A 1 105 ? 11.829 -7.856 2.332 1.00 41.59 105 ALA A O 1
ATOM 820 N N . PRO A 1 106 ? 13.519 -9.306 2.687 1.00 42.81 106 PRO A N 1
ATOM 821 C CA . PRO A 1 106 ? 14.475 -8.456 2.003 1.00 42.81 106 PRO A CA 1
ATOM 822 C C . PRO A 1 106 ? 13.952 -8.336 0.575 1.00 42.81 106 PRO A C 1
ATOM 824 O O . PRO A 1 106 ? 13.549 -9.342 -0.023 1.00 42.81 106 PRO A O 1
ATOM 827 N N . LEU A 1 107 ? 13.889 -7.106 0.056 1.00 47.91 107 LEU A N 1
ATOM 828 C CA . LEU A 1 107 ? 13.794 -6.870 -1.382 1.00 47.91 107 LEU A CA 1
ATOM 829 C C . LEU A 1 107 ? 14.641 -7.960 -2.032 1.00 47.91 107 LEU A C 1
ATOM 831 O O . LEU A 1 107 ? 15.816 -8.065 -1.678 1.00 47.91 107 LEU A O 1
ATOM 835 N N . LYS A 1 108 ? 14.043 -8.838 -2.851 1.00 44.66 108 LYS A N 1
ATOM 836 C CA . LYS A 1 108 ? 14.774 -9.901 -3.550 1.00 44.66 108 LYS A CA 1
ATOM 837 C C . LYS A 1 108 ? 15.775 -9.227 -4.495 1.00 44.66 108 LYS A C 1
ATOM 839 O O . LYS A 1 108 ? 15.558 -9.154 -5.700 1.00 44.66 108 LYS A O 1
ATOM 844 N N . MET A 1 109 ? 16.877 -8.717 -3.953 1.00 43.41 109 MET A N 1
ATOM 845 C CA . MET A 1 109 ? 18.116 -8.519 -4.665 1.00 43.41 109 MET A CA 1
ATOM 846 C C . MET A 1 109 ? 18.506 -9.930 -5.056 1.00 43.41 109 MET A C 1
ATOM 848 O O . MET A 1 109 ? 18.886 -10.746 -4.218 1.00 43.41 109 MET A O 1
ATOM 852 N N . LYS A 1 110 ? 18.317 -10.250 -6.335 1.00 42.66 110 LYS A N 1
ATOM 853 C CA . LYS A 1 110 ? 19.026 -11.366 -6.938 1.00 42.66 110 LYS A CA 1
ATOM 854 C C . LYS A 1 110 ? 20.505 -11.058 -6.734 1.00 42.66 110 LYS A C 1
ATOM 856 O O . LYS A 1 110 ? 21.069 -10.269 -7.486 1.00 42.66 110 LYS A O 1
ATOM 861 N N . ALA A 1 111 ? 21.097 -11.611 -5.679 1.00 44.69 111 ALA A N 1
ATOM 862 C CA . ALA A 1 111 ? 22.536 -11.672 -5.545 1.00 44.69 111 ALA A CA 1
ATOM 863 C C . ALA A 1 111 ? 23.035 -12.375 -6.810 1.00 44.69 111 ALA A C 1
ATOM 865 O O . ALA A 1 111 ? 22.710 -13.534 -7.073 1.00 44.69 111 ALA A O 1
ATOM 866 N N . LYS A 1 112 ? 23.694 -11.601 -7.668 1.00 46.06 112 LYS A N 1
ATOM 867 C CA . LYS A 1 112 ? 24.380 -12.104 -8.850 1.00 46.06 112 LYS A CA 1
ATOM 868 C C . LYS A 1 112 ? 25.484 -13.035 -8.334 1.00 46.06 112 LYS A C 1
ATOM 870 O O . LYS A 1 112 ? 26.206 -12.605 -7.437 1.00 46.06 112 LYS A O 1
ATOM 875 N N . PRO A 1 113 ? 25.616 -14.274 -8.834 1.00 47.38 113 PRO A N 1
ATOM 876 C CA . PRO A 1 113 ? 26.732 -15.116 -8.435 1.00 47.38 113 PRO A CA 1
ATOM 877 C C . PRO A 1 113 ? 28.022 -14.429 -8.895 1.00 47.38 113 PRO A C 1
ATOM 879 O O . PRO A 1 113 ? 28.141 -14.046 -10.064 1.00 47.38 113 PRO A O 1
ATOM 882 N N . GLU A 1 114 ? 28.934 -14.196 -7.951 1.00 45.84 114 GLU A N 1
ATOM 883 C CA . GLU A 1 114 ? 30.305 -13.790 -8.239 1.00 45.84 114 GLU A CA 1
ATOM 884 C C . GLU A 1 114 ? 30.920 -14.807 -9.199 1.00 45.84 114 GLU A C 1
ATOM 886 O O . GLU A 1 114 ? 30.823 -16.019 -9.005 1.00 45.84 114 GLU A O 1
ATOM 891 N N . ALA A 1 115 ? 31.490 -14.289 -10.284 1.00 50.56 115 ALA A N 1
ATOM 892 C CA . ALA A 1 115 ? 32.242 -15.080 -11.232 1.00 50.56 115 ALA A CA 1
ATOM 893 C C . ALA A 1 115 ? 33.553 -15.505 -10.564 1.00 50.56 115 ALA A C 1
ATOM 895 O O . ALA A 1 115 ? 34.408 -14.670 -10.276 1.00 50.56 115 ALA A O 1
ATOM 896 N N . GLU A 1 116 ? 33.664 -16.805 -10.326 1.00 46.94 116 GLU A N 1
ATOM 897 C CA . GLU A 1 116 ? 34.886 -17.521 -9.985 1.00 46.94 116 GLU A CA 1
ATOM 898 C C . GLU A 1 116 ? 35.954 -17.249 -11.060 1.00 46.94 116 GLU A C 1
ATOM 900 O O . GLU A 1 116 ? 35.684 -17.373 -12.262 1.00 46.94 116 GLU A O 1
ATOM 905 N N . LYS A 1 117 ? 37.151 -16.835 -10.638 1.00 47.88 117 LYS A N 1
ATOM 906 C CA . LYS A 1 117 ? 38.338 -16.765 -11.489 1.00 47.88 117 LYS A CA 1
ATOM 907 C C . LYS A 1 117 ? 39.572 -17.188 -10.712 1.00 47.88 117 LYS A C 1
ATOM 909 O O . LYS A 1 117 ? 39.668 -16.793 -9.530 1.00 47.88 117 LYS A O 1
#

Foldseek 3Di:
DDDDDPPDDPPDDDPPPDQDFALVLLVVVVVCVVVVDWDFPVRNCVSGNAAPDKDWDFDDDPPDDTWIWIWGWHDDPNFIWIFIDTNRTTDDRIDHTPDDDPPDPPPPPVPDPPDDD

Radius of gyration: 21.9 Å; chains: 1; bounding box: 81×46×50 Å

pLDDT: mean 73.06, std 16.95, range [41.59, 91.5]